Protein AF-A0A2D2LWW5-F1 (afdb_monomer_lite)

Structure (mmCIF, N/CA/C/O backbone):
data_AF-A0A2D2LWW5-F1
#
_entry.id   AF-A0A2D2LWW5-F1
#
loop_
_atom_site.group_PDB
_atom_site.id
_atom_site.type_symbol
_atom_site.label_atom_id
_atom_site.label_alt_id
_atom_site.label_comp_id
_atom_site.label_asym_id
_atom_site.label_entity_id
_atom_site.label_seq_id
_atom_site.pdbx_PDB_ins_code
_atom_site.Cartn_x
_atom_site.Cartn_y
_atom_site.Cartn_z
_atom_site.occupancy
_atom_site.B_iso_or_equiv
_atom_site.auth_seq_id
_atom_site.auth_comp_id
_atom_site.auth_asym_id
_atom_site.auth_atom_id
_atom_site.pdbx_PDB_model_num
ATOM 1 N N . MET A 1 1 ? 12.252 -1.410 -26.120 1.00 49.38 1 MET A N 1
ATOM 2 C CA . MET A 1 1 ? 12.248 -1.851 -24.715 1.00 49.38 1 MET A CA 1
ATOM 3 C C . MET A 1 1 ? 11.330 -0.902 -23.974 1.00 49.38 1 MET A C 1
ATOM 5 O O . MET A 1 1 ? 11.489 0.300 -24.154 1.00 49.38 1 MET A O 1
ATOM 9 N N . SER A 1 2 ? 10.302 -1.417 -23.304 1.00 52.16 2 SER A N 1
ATOM 10 C CA . SER A 1 2 ? 9.425 -0.599 -22.458 1.00 52.16 2 SER A CA 1
ATOM 11 C C . SER A 1 2 ? 10.207 -0.203 -21.209 1.00 52.16 2 SER A C 1
ATOM 13 O O . SER A 1 2 ? 10.932 -1.039 -20.675 1.00 52.16 2 SER A O 1
ATOM 15 N N . ASP A 1 3 ? 10.105 1.049 -20.765 1.00 57.31 3 ASP A N 1
ATOM 16 C CA . ASP A 1 3 ? 10.726 1.453 -19.503 1.00 57.31 3 ASP A CA 1
ATOM 17 C C . ASP A 1 3 ? 10.128 0.623 -18.354 1.00 57.31 3 ASP A C 1
ATOM 19 O O . ASP A 1 3 ? 8.898 0.530 -18.260 1.00 57.31 3 ASP A O 1
ATOM 23 N N . PRO A 1 4 ? 10.954 0.018 -17.481 1.00 61.66 4 PRO A N 1
ATOM 24 C CA . PRO A 1 4 ? 10.455 -0.795 -16.384 1.00 61.66 4 PRO A CA 1
ATOM 25 C C . PRO A 1 4 ? 9.572 0.057 -15.473 1.00 61.66 4 PRO A C 1
ATOM 27 O O . PRO A 1 4 ? 10.001 1.085 -14.940 1.00 61.66 4 PRO A O 1
ATOM 30 N N . SER A 1 5 ? 8.321 -0.368 -15.287 1.00 78.56 5 SER A N 1
ATOM 31 C CA . SER A 1 5 ? 7.372 0.362 -14.451 1.00 78.56 5 SER A CA 1
ATOM 32 C C . SER A 1 5 ? 7.364 -0.209 -13.035 1.00 78.56 5 SER A C 1
ATOM 34 O O . SER A 1 5 ? 7.048 -1.375 -12.795 1.00 78.56 5 SER A O 1
ATOM 36 N N . MET A 1 6 ? 7.743 0.627 -12.072 1.00 85.75 6 MET A N 1
ATOM 37 C CA . MET A 1 6 ? 7.682 0.303 -10.649 1.00 85.75 6 MET A CA 1
ATOM 38 C C . MET A 1 6 ? 6.319 0.718 -10.091 1.00 85.75 6 MET A C 1
ATOM 40 O O . MET A 1 6 ? 5.863 1.839 -10.314 1.00 85.75 6 MET A O 1
ATOM 44 N N . GLN A 1 7 ? 5.671 -0.175 -9.349 1.00 89.69 7 GLN A N 1
ATOM 45 C CA . GLN A 1 7 ? 4.402 0.089 -8.675 1.00 89.69 7 GLN A CA 1
ATOM 46 C C . GLN A 1 7 ? 4.513 -0.252 -7.192 1.00 89.69 7 GLN A C 1
ATOM 48 O O . GLN A 1 7 ? 5.074 -1.277 -6.807 1.00 89.69 7 GLN A O 1
ATOM 53 N N . PHE A 1 8 ? 3.934 0.605 -6.359 1.00 92.12 8 PHE A N 1
ATOM 54 C CA . PHE A 1 8 ? 3.913 0.450 -4.911 1.00 92.12 8 PHE A CA 1
ATOM 55 C C . PHE A 1 8 ? 2.522 0.032 -4.459 1.00 92.12 8 PHE A C 1
ATOM 57 O O . PHE A 1 8 ? 1.529 0.652 -4.849 1.00 92.12 8 PHE A O 1
ATOM 64 N N . PHE A 1 9 ? 2.455 -0.972 -3.593 1.00 93.38 9 PHE A N 1
ATOM 65 C CA . PHE A 1 9 ? 1.207 -1.461 -3.031 1.00 93.38 9 PHE A CA 1
ATOM 66 C C . PHE A 1 9 ? 1.239 -1.370 -1.509 1.00 93.38 9 PHE A C 1
ATOM 68 O O . PHE A 1 9 ? 2.195 -1.809 -0.869 1.00 93.38 9 PHE A O 1
ATOM 75 N N . ILE A 1 10 ? 0.171 -0.820 -0.931 1.00 95.56 10 ILE A N 1
ATOM 76 C CA . ILE A 1 10 ? -0.084 -0.871 0.512 1.00 95.56 10 ILE A CA 1
ATOM 77 C C . ILE A 1 10 ? -1.436 -1.524 0.726 1.00 95.56 10 ILE A C 1
ATOM 79 O O . ILE A 1 10 ? -2.460 -1.023 0.258 1.00 95.56 10 ILE A O 1
ATOM 83 N N . LYS A 1 11 ? -1.447 -2.614 1.483 1.00 97.25 11 LYS A N 1
ATOM 84 C CA . LYS A 1 11 ? -2.665 -3.229 1.987 1.00 97.25 11 LYS A CA 1
ATOM 85 C C . LYS A 1 11 ? -2.965 -2.666 3.366 1.00 97.25 11 LYS A C 1
ATOM 87 O O . LYS A 1 11 ? -2.150 -2.785 4.281 1.00 97.25 11 LYS A O 1
ATOM 92 N N . CYS A 1 12 ? -4.142 -2.078 3.513 1.00 97.31 12 CYS A N 1
ATOM 93 C CA . CYS A 1 12 ? -4.613 -1.530 4.774 1.00 97.31 12 CYS A CA 1
ATOM 94 C C . CYS A 1 12 ? -5.882 -2.232 5.237 1.00 97.31 12 CYS A C 1
ATOM 96 O O . CYS A 1 12 ? -6.706 -2.635 4.420 1.00 97.31 12 CYS A O 1
ATOM 98 N N . GLN A 1 13 ? -6.069 -2.289 6.550 1.00 97.88 13 GLN A N 1
ATOM 99 C CA . GLN A 1 13 ? -7.338 -2.615 7.177 1.00 97.88 13 GLN A CA 1
ATOM 100 C C . GLN A 1 13 ? -7.946 -1.351 7.789 1.00 97.88 13 GLN A C 1
ATOM 102 O O . GLN A 1 13 ? -7.268 -0.621 8.512 1.00 97.88 13 GLN A O 1
ATOM 107 N N . ASN A 1 14 ? -9.220 -1.091 7.516 1.00 97.38 14 ASN A N 1
ATOM 108 C CA . ASN A 1 14 ? -9.999 -0.099 8.239 1.00 97.38 14 ASN A CA 1
ATOM 109 C C . ASN A 1 14 ? -10.253 -0.608 9.661 1.00 97.38 14 ASN A C 1
ATOM 111 O O . ASN A 1 14 ? -10.836 -1.671 9.849 1.00 97.38 14 ASN A O 1
ATOM 115 N N . ILE A 1 15 ? -9.804 0.142 10.665 1.00 96.19 15 ILE A N 1
ATOM 116 C CA . ILE A 1 15 ? -9.888 -0.278 12.071 1.00 96.19 15 ILE A CA 1
ATOM 117 C C . ILE A 1 15 ? -11.312 -0.205 12.634 1.00 96.19 15 ILE A C 1
ATOM 119 O O . ILE A 1 15 ? -11.588 -0.826 13.653 1.00 96.19 15 ILE A O 1
ATOM 123 N N . GLU A 1 16 ? -12.205 0.557 12.001 1.00 96.94 16 GLU A N 1
ATOM 124 C CA . GLU A 1 16 ? -13.597 0.708 12.433 1.00 96.94 16 GLU A CA 1
ATOM 125 C C . GLU A 1 16 ? -14.495 -0.356 11.795 1.00 96.94 16 GLU A C 1
ATOM 127 O O . GLU A 1 16 ? -15.358 -0.915 12.466 1.00 96.94 16 GLU A O 1
ATOM 132 N N . THR A 1 17 ? -14.286 -0.661 10.510 1.00 97.12 17 THR A N 1
ATOM 133 C CA . THR A 1 17 ? -15.135 -1.607 9.762 1.00 97.12 17 THR A CA 1
ATOM 134 C C . THR A 1 17 ? -14.525 -2.999 9.613 1.00 97.12 17 THR A C 1
ATOM 136 O O . THR A 1 17 ? -15.231 -3.944 9.271 1.00 97.12 17 THR A O 1
ATOM 139 N N . GLY A 1 18 ? -13.217 -3.142 9.831 1.00 95.69 18 GLY A N 1
ATOM 140 C CA . GLY A 1 18 ? -12.463 -4.368 9.571 1.00 95.69 18 GLY A CA 1
ATOM 141 C C . GLY A 1 18 ? -12.185 -4.639 8.087 1.00 95.69 18 GLY A C 1
ATOM 142 O O . GLY A 1 18 ? -11.508 -5.622 7.781 1.00 95.69 18 GLY A O 1
ATOM 143 N N . GLU A 1 19 ? -12.671 -3.792 7.173 1.00 97.62 19 GLU A N 1
ATOM 144 C CA . GLU A 1 19 ? -12.502 -3.948 5.725 1.00 97.62 19 GLU A CA 1
ATOM 145 C C . GLU A 1 19 ? -11.029 -3.858 5.321 1.00 97.62 19 GLU A C 1
ATOM 147 O O . GLU A 1 19 ? -10.294 -3.001 5.808 1.00 97.62 19 GLU A O 1
ATOM 152 N N . VAL A 1 20 ? -10.603 -4.717 4.396 1.00 96.75 20 VAL A N 1
ATOM 153 C CA . VAL A 1 20 ? -9.222 -4.766 3.916 1.00 96.75 20 VAL A CA 1
ATOM 154 C C . VAL A 1 20 ? -9.161 -4.324 2.459 1.00 96.75 20 VAL A C 1
ATOM 156 O O . VAL A 1 20 ? -9.781 -4.938 1.595 1.00 96.75 20 VAL A O 1
ATOM 159 N N . VAL A 1 21 ? -8.369 -3.289 2.183 1.00 95.75 21 VAL A N 1
ATOM 160 C CA . VAL A 1 21 ? -8.239 -2.670 0.859 1.00 95.75 21 VAL A CA 1
ATOM 161 C C . VAL A 1 21 ? -6.768 -2.554 0.481 1.00 95.75 21 VAL A C 1
ATOM 163 O O . VAL A 1 21 ? -5.930 -2.168 1.297 1.00 95.75 21 VAL A O 1
ATOM 166 N N . THR A 1 22 ? -6.458 -2.858 -0.777 1.00 96.25 22 THR A N 1
ATOM 167 C CA . THR A 1 22 ? -5.125 -2.653 -1.350 1.00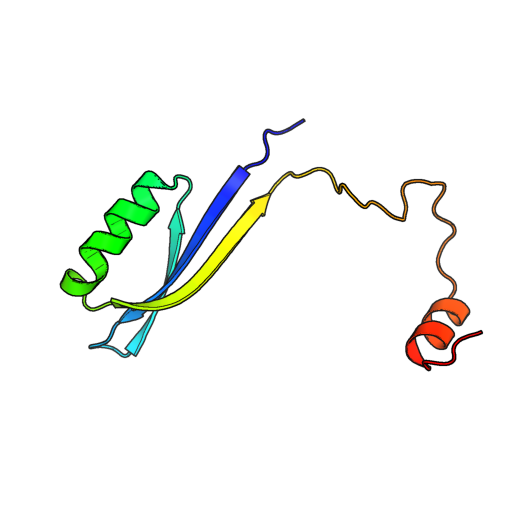 96.25 22 THR A CA 1
ATOM 168 C C . THR A 1 22 ? -5.113 -1.385 -2.195 1.00 96.25 22 THR A C 1
ATOM 170 O O . THR A 1 22 ? -5.863 -1.264 -3.162 1.00 96.25 22 THR A O 1
ATOM 173 N N . TYR A 1 23 ? -4.235 -0.453 -1.845 1.00 95.06 23 TYR A N 1
ATOM 174 C CA . TYR A 1 23 ? -3.975 0.775 -2.587 1.00 95.06 23 TYR A CA 1
ATOM 175 C C . TYR A 1 23 ? -2.747 0.600 -3.472 1.00 95.06 23 TYR A C 1
ATOM 177 O O . TYR A 1 23 ? -1.783 -0.055 -3.076 1.00 95.06 23 TYR A O 1
ATOM 185 N N . ARG A 1 24 ? -2.781 1.211 -4.658 1.00 94.56 24 ARG A N 1
ATOM 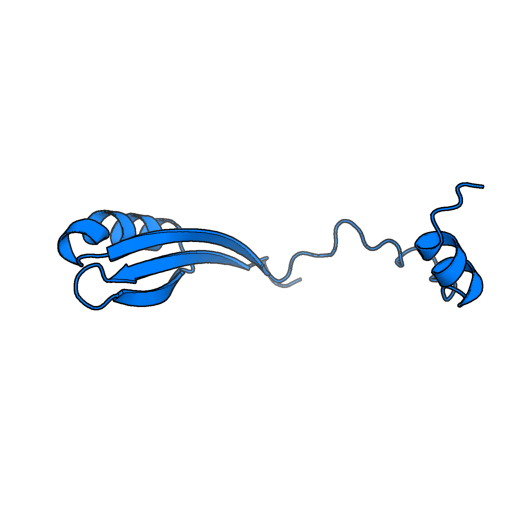186 C CA . ARG A 1 24 ? -1.721 1.142 -5.664 1.00 94.56 24 ARG A CA 1
ATOM 187 C C . ARG A 1 24 ? -1.255 2.542 -6.034 1.00 94.56 24 ARG A C 1
ATOM 189 O O . ARG A 1 24 ? -2.087 3.402 -6.315 1.00 94.56 24 ARG A O 1
ATOM 196 N N . PHE A 1 25 ? 0.056 2.734 -6.109 1.00 93.44 25 PHE A N 1
ATOM 197 C CA . PHE A 1 25 ? 0.682 4.008 -6.452 1.00 93.44 25 PHE A CA 1
ATOM 198 C C . PHE A 1 25 ? 1.746 3.810 -7.531 1.00 93.44 25 PHE A C 1
ATOM 200 O O . PHE A 1 25 ? 2.516 2.852 -7.480 1.00 93.44 25 PHE A O 1
ATOM 207 N N . ALA A 1 26 ? 1.793 4.727 -8.497 1.00 90.69 26 ALA A N 1
ATOM 208 C CA . ALA A 1 26 ? 2.832 4.756 -9.530 1.00 90.69 26 ALA A CA 1
ATOM 209 C C . ALA A 1 26 ? 4.082 5.529 -9.075 1.00 90.69 26 ALA A C 1
ATOM 211 O O . ALA A 1 26 ? 5.183 5.272 -9.553 1.00 90.69 26 ALA A O 1
A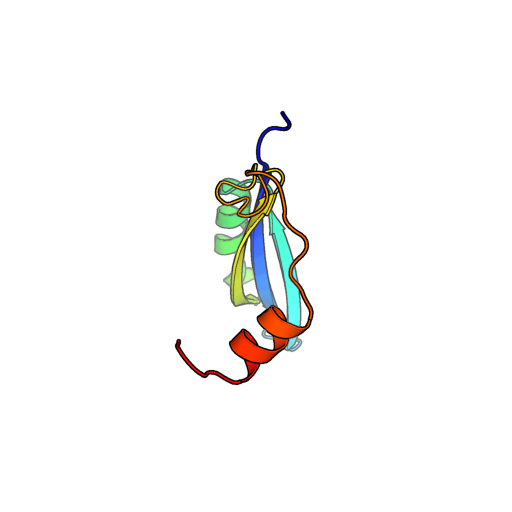TOM 212 N N . HIS A 1 27 ? 3.929 6.465 -8.132 1.00 91.75 27 HIS A N 1
ATOM 213 C CA . HIS A 1 27 ? 5.019 7.304 -7.648 1.00 91.75 27 HIS A CA 1
ATOM 214 C C . HIS A 1 27 ? 5.186 7.191 -6.132 1.00 91.75 27 HIS A C 1
ATOM 216 O O . HIS A 1 27 ? 4.218 7.179 -5.370 1.00 91.75 27 HIS A O 1
ATOM 222 N N . GLN A 1 28 ? 6.442 7.179 -5.680 1.00 90.94 28 GLN A N 1
ATOM 223 C CA . GLN A 1 28 ? 6.786 7.123 -4.257 1.00 90.94 28 GLN A CA 1
ATOM 224 C C . GLN A 1 28 ? 6.262 8.343 -3.477 1.00 90.94 28 GLN A C 1
ATOM 226 O O . GLN A 1 28 ? 5.923 8.227 -2.301 1.00 90.94 28 GLN A O 1
ATOM 231 N N . ALA A 1 29 ? 6.170 9.512 -4.118 1.00 94.81 29 ALA A N 1
ATOM 232 C CA . ALA A 1 29 ? 5.637 10.716 -3.484 1.00 94.81 29 ALA A CA 1
ATOM 233 C C . ALA A 1 29 ? 4.162 10.546 -3.072 1.00 94.81 29 ALA A C 1
ATOM 235 O O . ALA A 1 29 ? 3.791 10.929 -1.961 1.00 94.81 29 ALA A O 1
ATOM 236 N N . ASP A 1 30 ? 3.349 9.902 -3.914 1.00 95.12 30 ASP A N 1
ATOM 237 C CA . ASP A 1 30 ? 1.928 9.656 -3.637 1.00 95.12 30 ASP A CA 1
ATOM 238 C C . ASP A 1 30 ? 1.744 8.640 -2.508 1.00 95.12 30 ASP A C 1
ATOM 240 O O . ASP A 1 30 ? 0.910 8.827 -1.621 1.00 95.12 30 ASP A O 1
ATOM 244 N N . LEU A 1 31 ? 2.578 7.596 -2.501 1.00 94.81 31 LEU A N 1
ATOM 245 C CA . LEU A 1 31 ? 2.647 6.607 -1.427 1.00 94.81 31 LEU A CA 1
ATOM 246 C C . LEU A 1 31 ? 2.929 7.274 -0.072 1.00 94.81 31 LEU A C 1
ATOM 248 O O . LEU A 1 31 ? 2.262 6.988 0.928 1.00 94.81 31 LEU A O 1
ATOM 252 N N . LEU A 1 32 ? 3.919 8.170 -0.037 1.00 94.81 32 LEU A N 1
ATOM 253 C CA . LEU A 1 32 ? 4.315 8.884 1.173 1.00 94.81 32 LEU A CA 1
ATOM 254 C C . LEU A 1 32 ? 3.204 9.831 1.637 1.00 94.81 32 LEU A C 1
ATOM 256 O O . LEU A 1 32 ? 2.824 9.808 2.809 1.00 94.81 32 LEU A O 1
ATOM 260 N N . ALA A 1 33 ? 2.640 10.615 0.716 1.00 96.75 33 ALA A N 1
ATOM 261 C CA . ALA A 1 33 ? 1.530 11.514 1.008 1.00 96.75 33 ALA A CA 1
ATOM 262 C C . ALA A 1 33 ? 0.315 10.752 1.562 1.00 96.75 33 ALA A C 1
ATOM 264 O O . ALA A 1 33 ? -0.298 11.193 2.536 1.00 96.75 33 ALA A O 1
ATOM 265 N N . PHE A 1 34 ? -0.002 9.583 0.997 1.00 96.00 34 PHE A N 1
ATOM 266 C CA . PHE A 1 34 ? -1.063 8.711 1.495 1.00 96.00 34 PHE A CA 1
ATOM 267 C C . PHE A 1 34 ? -0.758 8.163 2.895 1.00 96.00 34 PHE A C 1
ATOM 269 O O . PHE A 1 34 ? -1.618 8.223 3.776 1.00 96.00 34 PHE A O 1
ATOM 276 N N . SER A 1 35 ? 0.470 7.688 3.121 1.00 92.38 35 SER A N 1
ATOM 277 C CA . SER A 1 35 ? 0.901 7.100 4.397 1.00 92.38 35 SER A CA 1
ATOM 278 C C . SER A 1 35 ? 0.787 8.091 5.561 1.00 92.38 35 SER A C 1
ATOM 280 O O . SER A 1 35 ? 0.360 7.728 6.656 1.00 92.38 35 SER A O 1
ATOM 282 N N . LEU A 1 36 ? 1.055 9.378 5.310 1.00 96.00 36 LEU A N 1
ATOM 283 C CA . LEU A 1 36 ? 0.875 10.454 6.293 1.00 96.00 36 LEU A CA 1
ATOM 284 C C . LEU A 1 36 ? -0.596 10.682 6.695 1.00 96.00 36 LEU A C 1
ATOM 286 O O . LEU A 1 36 ? -0.865 11.267 7.744 1.00 96.00 36 LEU A O 1
ATOM 290 N N . GLN A 1 37 ? -1.560 10.226 5.890 1.00 96.31 37 GLN A N 1
ATOM 291 C CA . GLN A 1 37 ? -2.995 10.373 6.160 1.00 96.31 37 GLN A CA 1
ATOM 292 C C . GLN A 1 37 ? -3.631 9.121 6.791 1.00 96.31 37 GLN A C 1
ATOM 294 O O . GLN A 1 37 ? -4.819 9.160 7.116 1.00 96.31 37 GLN A O 1
ATOM 299 N N . LEU A 1 38 ? -2.888 8.026 7.000 1.00 94.69 38 LEU A N 1
ATOM 300 C CA . LEU A 1 38 ? -3.437 6.744 7.477 1.00 94.69 38 LEU A CA 1
ATOM 301 C C . LEU A 1 38 ? -4.185 6.861 8.807 1.00 94.69 38 LEU A C 1
ATOM 303 O O . LEU A 1 38 ? -5.317 6.393 8.920 1.00 94.69 38 LEU A O 1
ATOM 307 N N . GLY A 1 39 ? -3.603 7.562 9.786 1.00 92.38 39 GLY A N 1
ATOM 308 C CA . GLY A 1 39 ? -4.231 7.763 11.095 1.00 92.38 39 GLY A CA 1
ATOM 309 C C . GLY A 1 39 ? -5.550 8.539 11.011 1.00 92.38 39 GLY A C 1
ATOM 310 O O . GLY A 1 39 ? -6.520 8.192 11.684 1.00 92.38 39 GLY A O 1
ATOM 311 N N . ARG A 1 40 ? -5.627 9.543 10.125 1.00 95.94 40 ARG A N 1
ATOM 312 C CA . ARG A 1 40 ? -6.873 10.287 9.862 1.00 95.94 40 ARG A CA 1
ATOM 313 C C . ARG A 1 40 ? -7.908 9.428 9.139 1.00 95.94 40 ARG A C 1
ATOM 315 O O . ARG A 1 40 ? -9.094 9.572 9.401 1.00 95.94 40 ARG A O 1
ATOM 322 N N . LYS A 1 41 ? -7.457 8.532 8.259 1.00 94.88 41 LYS A N 1
ATOM 323 C CA . LYS A 1 41 ? -8.294 7.584 7.510 1.00 94.88 41 LYS A CA 1
ATOM 324 C C . LYS A 1 41 ? -8.676 6.333 8.304 1.00 94.88 41 LYS A C 1
ATOM 326 O O . LYS A 1 41 ? -9.379 5.497 7.752 1.00 94.88 41 LYS A O 1
ATOM 331 N N . LYS A 1 42 ? -8.229 6.199 9.561 1.00 97.12 42 LYS A N 1
ATOM 332 C CA . LYS A 1 42 ? -8.514 5.029 10.409 1.00 97.12 42 LYS A CA 1
ATOM 333 C C . LYS A 1 42 ? -8.034 3.720 9.761 1.00 97.12 42 LYS A C 1
ATOM 335 O O . LYS A 1 42 ? -8.685 2.687 9.854 1.00 97.12 42 LYS A O 1
ATOM 340 N N . LEU A 1 43 ? -6.885 3.772 9.087 1.00 97.75 43 LEU A N 1
ATOM 341 C CA . LEU A 1 43 ? -6.291 2.634 8.388 1.00 97.75 43 LEU A CA 1
ATOM 342 C C . LEU A 1 43 ? -5.042 2.136 9.124 1.00 97.75 43 LEU A C 1
ATOM 344 O O . LEU A 1 43 ? -4.158 2.930 9.445 1.00 97.75 43 LEU A O 1
ATOM 348 N N . ALA A 1 44 ? -4.948 0.825 9.331 1.00 96.81 44 ALA A N 1
ATOM 349 C CA . ALA A 1 44 ? -3.741 0.134 9.778 1.00 96.81 44 ALA A CA 1
ATOM 350 C C . ALA A 1 44 ? -3.078 -0.575 8.590 1.00 96.81 44 ALA A C 1
ATOM 352 O O . ALA A 1 44 ? -3.766 -1.235 7.813 1.00 96.81 44 ALA A O 1
ATOM 353 N N . ILE A 1 45 ? -1.758 -0.448 8.439 1.00 96.25 45 ILE A N 1
ATOM 354 C CA . ILE A 1 45 ? -1.011 -1.171 7.398 1.00 96.25 45 ILE A CA 1
ATOM 355 C C . ILE A 1 45 ? -0.909 -2.643 7.798 1.00 96.25 45 ILE A C 1
ATOM 357 O O . ILE A 1 45 ? -0.524 -2.955 8.923 1.00 96.25 45 ILE A O 1
ATOM 361 N N . VAL A 1 46 ? -1.230 -3.527 6.858 1.00 96.38 46 VAL A N 1
ATOM 362 C CA . VAL A 1 46 ? -1.167 -4.984 7.024 1.00 96.38 46 VAL A CA 1
ATOM 363 C C . VAL A 1 46 ? -0.035 -5.586 6.195 1.00 96.38 46 VAL A C 1
ATOM 365 O O . VAL A 1 46 ? 0.625 -6.510 6.654 1.00 96.38 46 VAL A O 1
ATOM 368 N N . ASP A 1 47 ? 0.189 -5.076 4.982 1.00 94.81 47 ASP A N 1
ATOM 369 C CA . ASP A 1 47 ? 1.226 -5.564 4.068 1.00 94.81 47 ASP A CA 1
ATOM 370 C C . ASP A 1 47 ? 1.695 -4.452 3.119 1.00 94.81 47 ASP A C 1
ATOM 372 O O . ASP A 1 47 ? 0.923 -3.548 2.775 1.00 94.81 47 ASP A O 1
ATOM 376 N N . THR A 1 48 ? 2.953 -4.529 2.682 1.00 92.06 48 THR A N 1
ATOM 377 C CA . THR A 1 48 ? 3.545 -3.610 1.702 1.00 92.06 48 THR A CA 1
ATOM 378 C C . THR A 1 48 ? 4.453 -4.368 0.744 1.00 92.06 48 THR A C 1
ATOM 380 O O . THR A 1 48 ? 5.360 -5.067 1.194 1.00 92.06 48 THR A O 1
ATOM 383 N N . HIS A 1 49 ? 4.285 -4.169 -0.563 1.00 90.12 49 HIS A N 1
ATOM 384 C CA . HIS A 1 49 ? 5.187 -4.731 -1.568 1.00 90.12 49 HIS A CA 1
ATOM 385 C C . HIS A 1 49 ? 5.395 -3.779 -2.749 1.00 90.12 49 HIS A C 1
ATOM 387 O O . HIS A 1 49 ? 4.572 -2.905 -3.037 1.00 90.12 49 HIS A O 1
ATOM 393 N N . ILE A 1 50 ? 6.526 -3.958 -3.428 1.00 88.12 50 ILE A N 1
ATOM 394 C CA . ILE A 1 50 ? 6.889 -3.237 -4.646 1.00 88.12 50 ILE A CA 1
ATOM 395 C C . ILE A 1 50 ? 6.896 -4.256 -5.774 1.00 88.12 50 ILE A C 1
ATOM 397 O O . ILE A 1 50 ? 7.565 -5.285 -5.675 1.00 88.12 50 ILE A O 1
ATOM 401 N N . ALA A 1 51 ? 6.142 -3.975 -6.829 1.00 85.25 51 ALA A N 1
ATOM 402 C CA . ALA A 1 51 ? 6.169 -4.765 -8.044 1.00 85.25 51 ALA A CA 1
ATOM 403 C C . ALA A 1 51 ? 6.939 -4.003 -9.115 1.00 85.25 51 ALA A C 1
ATOM 405 O O . ALA A 1 51 ? 6.755 -2.797 -9.293 1.00 85.25 51 ALA A O 1
ATOM 406 N N . PHE A 1 52 ? 7.774 -4.729 -9.842 1.00 83.12 52 PHE A N 1
ATOM 407 C CA . PHE A 1 52 ? 8.435 -4.217 -11.023 1.00 83.12 52 PHE A CA 1
ATOM 408 C C . PHE A 1 52 ? 7.882 -4.957 -12.235 1.00 83.12 52 PHE A C 1
ATOM 410 O O . PHE A 1 52 ? 7.889 -6.188 -12.269 1.00 83.12 52 PHE A O 1
ATOM 417 N N . TYR A 1 53 ? 7.391 -4.206 -13.210 1.00 78.19 53 TYR A N 1
ATOM 418 C CA . TYR A 1 53 ? 6.881 -4.730 -14.469 1.00 78.19 53 TYR A CA 1
ATOM 419 C C . TYR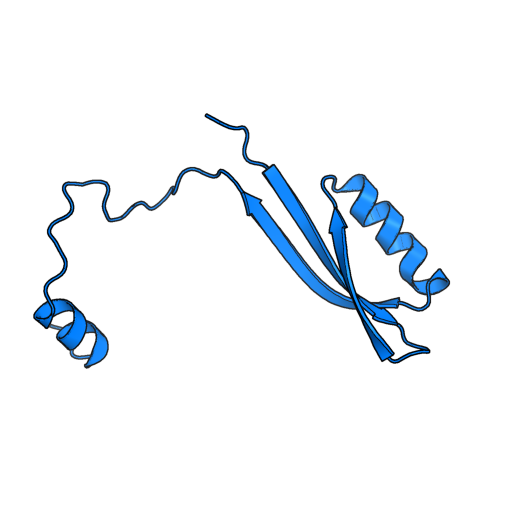 A 1 53 ? 7.840 -4.382 -15.600 1.00 78.19 53 TYR A C 1
ATOM 421 O O . TYR A 1 53 ? 8.618 -3.434 -15.490 1.00 78.19 53 TYR A O 1
ATOM 429 N N . ASP A 1 54 ? 7.770 -5.157 -16.681 1.00 69.94 54 ASP A N 1
ATOM 430 C CA . ASP A 1 54 ? 8.572 -4.954 -17.891 1.00 69.94 54 ASP A CA 1
ATOM 431 C C . ASP A 1 54 ? 10.092 -4.949 -17.642 1.00 69.94 54 ASP A C 1
ATOM 433 O O . ASP A 1 54 ? 10.855 -4.375 -18.415 1.00 69.94 54 ASP A O 1
ATOM 437 N N . ILE A 1 55 ? 10.553 -5.612 -16.572 1.00 65.56 55 ILE A N 1
ATOM 438 C CA . ILE A 1 55 ? 11.973 -5.934 -16.426 1.00 65.56 55 ILE A CA 1
ATOM 439 C C . ILE A 1 55 ? 12.277 -7.110 -17.356 1.00 65.56 55 ILE A C 1
ATOM 441 O O . ILE A 1 55 ? 11.608 -8.145 -17.293 1.00 65.56 55 ILE A O 1
ATOM 445 N N . GLU A 1 56 ? 13.310 -6.972 -18.187 1.00 63.75 56 GLU A N 1
ATOM 446 C CA . GLU A 1 56 ? 13.920 -8.125 -18.845 1.00 63.75 56 GLU A CA 1
ATOM 447 C C . GLU A 1 56 ? 14.306 -9.175 -17.790 1.00 63.75 56 GLU A C 1
ATOM 449 O O . GLU A 1 56 ? 14.876 -8.818 -16.752 1.00 63.75 56 GLU A O 1
ATOM 454 N N . PRO A 1 57 ? 14.011 -10.468 -17.995 1.00 61.28 57 PRO A N 1
ATOM 455 C CA . PRO A 1 57 ? 14.455 -11.497 -17.071 1.00 61.28 57 PRO A CA 1
ATOM 456 C C . PRO A 1 57 ? 15.990 -11.496 -17.017 1.00 61.28 57 PRO A C 1
ATOM 458 O O . PRO A 1 57 ? 16.650 -12.064 -17.877 1.00 61.28 57 PRO A O 1
ATOM 461 N N . VAL A 1 58 ? 16.575 -10.885 -15.981 1.00 56.78 58 VAL A N 1
ATOM 462 C CA . VAL A 1 58 ? 18.035 -10.908 -15.737 1.00 56.78 58 VAL A CA 1
ATOM 463 C C . VAL A 1 58 ? 18.535 -12.354 -15.573 1.00 56.78 58 VAL A C 1
ATOM 465 O O . VAL A 1 58 ? 19.702 -12.656 -15.801 1.00 56.78 58 VAL A O 1
ATOM 468 N N . PHE A 1 59 ? 17.619 -13.265 -15.232 1.00 51.66 59 PHE A N 1
ATOM 469 C CA . PHE A 1 59 ? 17.803 -14.706 -15.265 1.00 51.66 59 PHE A CA 1
ATOM 470 C C . PHE A 1 59 ? 16.734 -15.337 -16.156 1.00 51.66 59 PHE A C 1
ATOM 472 O O . PHE A 1 59 ? 15.681 -15.757 -15.679 1.00 51.66 59 PHE A O 1
ATOM 479 N N . ASN A 1 60 ? 17.010 -15.425 -17.454 1.00 50.72 60 ASN A N 1
ATOM 480 C CA . ASN A 1 60 ? 16.357 -16.399 -18.313 1.00 50.72 60 ASN A CA 1
ATOM 481 C C . ASN A 1 60 ? 17.249 -17.656 -18.383 1.00 50.72 60 ASN A C 1
ATOM 483 O O . ASN A 1 60 ? 18.128 -17.728 -19.243 1.00 50.72 60 ASN A O 1
ATOM 487 N N . PRO A 1 61 ? 17.070 -18.669 -17.509 1.00 53.53 61 PRO A N 1
ATOM 488 C CA . PRO A 1 61 ? 17.854 -19.906 -17.584 1.00 53.53 61 PRO A CA 1
ATOM 489 C C . PRO A 1 61 ? 17.601 -20.698 -18.882 1.00 53.53 61 PRO A C 1
ATOM 491 O O . PRO A 1 61 ? 18.250 -21.713 -19.112 1.00 53.53 61 PRO A O 1
ATOM 494 N N . PHE A 1 62 ? 16.677 -20.241 -19.734 1.00 55.28 62 PHE A N 1
ATOM 495 C CA . PHE A 1 62 ? 16.312 -20.861 -21.005 1.00 55.28 62 PHE A CA 1
ATOM 496 C C . PHE A 1 62 ? 16.884 -20.133 -22.231 1.00 55.28 62 PHE A C 1
ATOM 498 O O . PHE A 1 62 ? 16.638 -20.563 -23.356 1.00 55.28 62 PHE A O 1
ATOM 505 N N . GLU A 1 63 ? 17.650 -19.052 -22.046 1.00 50.94 63 GLU A N 1
ATOM 506 C CA . GLU A 1 63 ? 18.175 -18.244 -23.160 1.00 50.94 63 GLU A CA 1
ATOM 507 C C . GLU A 1 63 ? 19.420 -18.839 -23.838 1.00 50.94 63 GLU A C 1
ATOM 509 O O . GLU A 1 63 ? 19.832 -18.394 -24.907 1.00 50.94 63 GLU A O 1
ATOM 514 N N . GLY A 1 64 ? 19.984 -19.907 -23.271 1.00 55.00 64 GLY A N 1
ATOM 515 C CA . GLY A 1 64 ? 20.968 -20.759 -23.931 1.00 55.00 64 GLY A CA 1
ATOM 516 C C . GLY A 1 64 ? 20.310 -22.046 -24.410 1.00 55.00 64 GLY A C 1
ATOM 517 O O . GLY A 1 64 ? 20.294 -23.011 -23.660 1.00 55.00 64 GLY A O 1
ATOM 518 N N . GLY A 1 65 ? 19.755 -22.053 -25.629 1.00 53.12 65 GLY A N 1
ATOM 519 C CA . GLY A 1 65 ? 19.260 -23.258 -26.309 1.00 53.12 65 GLY A CA 1
ATOM 520 C C . GLY A 1 65 ? 18.438 -24.179 -25.408 1.00 53.12 65 GLY A C 1
ATOM 521 O O . GLY A 1 65 ? 18.934 -25.219 -24.988 1.00 53.12 65 GLY A O 1
ATOM 522 N N . SER A 1 66 ? 17.195 -23.794 -25.107 1.00 56.28 66 SER A N 1
ATOM 523 C CA . SER A 1 66 ? 16.296 -24.571 -24.252 1.00 56.28 66 SER A CA 1
ATOM 524 C C . SER A 1 66 ? 16.183 -26.022 -24.735 1.00 56.28 66 SER A C 1
ATOM 526 O O . SER A 1 66 ? 15.469 -26.321 -25.698 1.00 56.28 66 SER A O 1
ATOM 528 N N . VAL A 1 67 ? 16.875 -26.936 -24.063 1.00 62.94 67 VAL A N 1
ATOM 529 C CA . VAL A 1 67 ? 16.588 -28.362 -24.177 1.00 62.94 67 VAL A CA 1
ATOM 530 C C . VAL A 1 67 ? 15.318 -28.587 -23.353 1.00 62.94 67 VAL A C 1
ATOM 532 O O . VAL A 1 67 ? 15.265 -28.131 -22.208 1.00 62.94 67 VAL A O 1
ATOM 535 N N . PRO A 1 68 ? 14.253 -29.186 -23.911 1.00 64.31 68 PRO A N 1
ATOM 536 C CA . PRO A 1 68 ? 13.037 -29.420 -23.148 1.00 64.31 68 PRO A CA 1
ATOM 537 C C . PRO A 1 68 ? 13.360 -30.295 -21.937 1.00 64.31 68 PRO A C 1
ATOM 539 O O . PRO A 1 68 ? 13.906 -31.387 -22.093 1.00 64.31 68 PRO A O 1
ATOM 542 N N . ILE A 1 69 ? 13.014 -29.804 -20.746 1.00 63.53 69 ILE A N 1
ATOM 543 C CA . ILE A 1 69 ? 13.163 -30.551 -19.496 1.00 63.53 69 ILE A CA 1
ATOM 544 C C . ILE A 1 69 ? 12.324 -31.825 -19.622 1.00 63.53 69 ILE A C 1
ATOM 546 O O . ILE A 1 69 ? 11.108 -31.773 -19.831 1.00 63.53 69 ILE A O 1
ATOM 550 N N . SER A 1 70 ? 12.974 -32.977 -19.524 1.00 69.19 70 SER A N 1
ATOM 551 C CA . SER A 1 70 ? 12.317 -34.273 -19.586 1.00 69.19 70 SER A CA 1
ATOM 552 C C . SER A 1 70 ? 11.548 -34.556 -18.294 1.00 69.19 70 SER A C 1
ATOM 554 O O . SER A 1 70 ? 11.918 -34.121 -17.201 1.00 69.19 70 SER A O 1
ATOM 556 N N . ALA A 1 71 ? 10.489 -35.363 -18.387 1.00 70.12 71 ALA A N 1
ATOM 557 C CA . ALA A 1 71 ? 9.736 -35.800 -17.209 1.00 70.12 71 ALA A CA 1
ATOM 558 C C . ALA A 1 71 ? 10.622 -36.516 -16.164 1.00 70.12 71 ALA A C 1
ATOM 560 O O . ALA A 1 71 ? 10.325 -36.481 -14.973 1.00 70.12 71 ALA A O 1
ATOM 561 N N . ALA A 1 72 ? 11.727 -37.135 -16.593 1.00 70.88 72 ALA A N 1
ATOM 562 C CA . ALA A 1 72 ? 12.685 -37.787 -15.706 1.00 70.88 72 ALA A CA 1
ATOM 563 C C . ALA A 1 72 ? 13.466 -36.780 -14.842 1.00 70.88 72 ALA A C 1
ATOM 565 O O . ALA A 1 72 ? 13.666 -37.021 -13.651 1.00 70.88 72 ALA A O 1
ATOM 566 N N . GLU A 1 73 ? 13.854 -35.637 -15.410 1.00 66.62 73 GLU A N 1
ATOM 567 C CA . GLU A 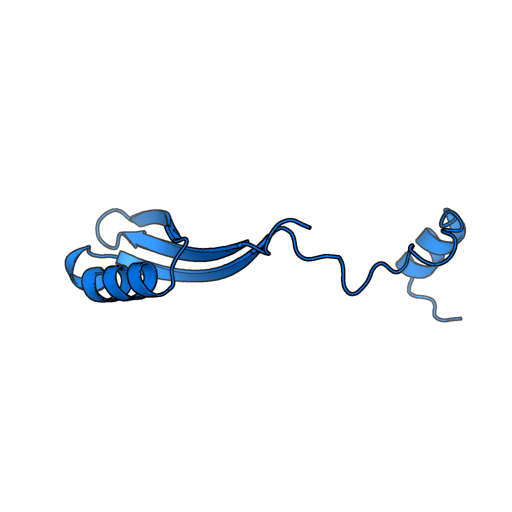1 73 ? 14.548 -34.564 -14.686 1.00 66.62 73 GLU A CA 1
ATOM 568 C C . GLU A 1 73 ? 13.620 -33.895 -13.668 1.00 66.62 73 GLU A C 1
ATOM 570 O O . GLU A 1 73 ? 14.025 -33.659 -12.530 1.00 66.62 73 GLU A O 1
ATOM 575 N N . ILE A 1 74 ? 12.349 -33.689 -14.033 1.00 69.75 74 ILE A N 1
ATOM 576 C CA . ILE A 1 74 ? 11.319 -33.182 -13.113 1.00 69.75 74 ILE A CA 1
ATOM 577 C C . ILE A 1 74 ? 11.144 -34.136 -11.927 1.00 69.75 74 ILE A C 1
ATOM 579 O O . ILE A 1 74 ? 11.175 -33.708 -10.775 1.00 69.75 74 ILE A O 1
ATOM 583 N N . ASN A 1 75 ? 11.000 -35.435 -12.198 1.00 71.50 75 ASN A N 1
ATOM 584 C CA . ASN A 1 75 ? 10.806 -36.427 -11.145 1.00 71.50 75 ASN A CA 1
ATOM 585 C C . ASN A 1 75 ? 12.031 -36.540 -10.233 1.00 71.50 75 ASN A C 1
ATOM 587 O O . ASN A 1 75 ? 11.869 -36.631 -9.025 1.00 71.50 75 ASN A O 1
ATOM 591 N N . THR A 1 76 ? 13.244 -36.462 -10.779 1.00 67.62 76 THR A N 1
ATOM 592 C CA . THR A 1 76 ? 14.481 -36.509 -9.981 1.00 67.62 76 THR A CA 1
ATOM 593 C C . THR A 1 76 ? 14.607 -35.296 -9.058 1.00 67.62 76 THR A C 1
ATOM 595 O O . THR A 1 76 ? 14.939 -35.445 -7.884 1.00 67.62 76 THR A O 1
ATOM 598 N N . ALA A 1 77 ? 14.288 -34.100 -9.562 1.00 65.44 77 ALA A N 1
ATOM 599 C CA . ALA A 1 77 ? 14.315 -32.874 -8.768 1.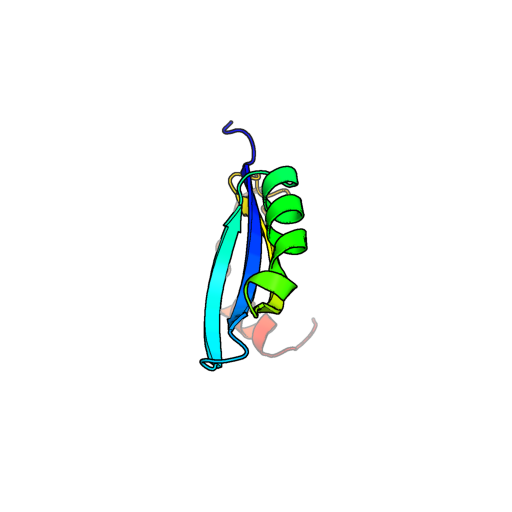00 65.44 77 ALA A CA 1
ATOM 600 C C . ALA A 1 77 ? 13.265 -32.884 -7.642 1.00 65.44 77 ALA A C 1
ATOM 602 O O . ALA A 1 77 ? 13.539 -32.413 -6.538 1.00 65.44 77 ALA A O 1
ATOM 603 N N . LEU A 1 78 ? 12.080 -33.445 -7.904 1.00 67.94 78 LEU A N 1
ATOM 604 C CA . LEU A 1 78 ? 11.006 -33.576 -6.913 1.00 67.94 78 LEU A CA 1
ATOM 605 C C . LEU A 1 78 ? 11.274 -34.677 -5.878 1.00 67.94 78 LEU A C 1
ATOM 607 O O . LEU A 1 78 ? 10.834 -34.551 -4.739 1.00 67.94 78 LEU A O 1
ATOM 611 N N . ASP A 1 79 ? 12.006 -35.728 -6.252 1.00 67.44 79 ASP A N 1
ATOM 612 C CA . ASP A 1 79 ? 12.347 -36.851 -5.367 1.00 67.44 79 ASP A CA 1
ATOM 613 C C . ASP A 1 79 ? 13.524 -36.525 -4.420 1.00 67.44 79 ASP A C 1
ATOM 615 O O . ASP A 1 79 ? 13.920 -37.347 -3.595 1.00 67.44 79 ASP A O 1
ATOM 619 N N . GLY A 1 80 ? 14.104 -35.317 -4.519 1.00 54.41 80 GLY A N 1
ATOM 620 C CA . GLY A 1 80 ? 15.105 -34.789 -3.580 1.00 54.41 80 GLY A CA 1
ATOM 621 C C . GLY A 1 80 ? 16.423 -35.570 -3.532 1.00 54.41 80 GLY A C 1
ATOM 622 O O . GLY A 1 80 ? 17.252 -35.342 -2.648 1.00 54.41 80 GLY A O 1
ATOM 623 N N . ARG A 1 81 ? 16.635 -36.499 -4.467 1.00 57.09 81 ARG A N 1
ATOM 624 C CA . ARG A 1 81 ? 17.867 -37.275 -4.578 1.00 57.09 81 ARG A CA 1
ATOM 625 C C . ARG A 1 81 ? 18.892 -36.451 -5.342 1.00 57.09 81 ARG A C 1
ATOM 627 O O . ARG A 1 81 ? 18.804 -36.297 -6.556 1.00 57.09 81 ARG A O 1
ATOM 634 N N . LEU A 1 82 ? 19.852 -35.903 -4.602 1.00 52.34 82 LEU A N 1
ATOM 635 C CA . LEU A 1 82 ? 21.076 -35.350 -5.172 1.00 52.34 82 LEU A CA 1
ATOM 636 C C . LEU A 1 82 ? 21.824 -36.475 -5.903 1.00 52.34 82 LEU A C 1
ATOM 638 O O . LEU A 1 82 ? 21.947 -37.576 -5.360 1.00 52.34 82 LEU A O 1
ATOM 642 N N . LEU A 1 83 ? 22.267 -36.190 -7.130 1.00 54.19 83 LEU A N 1
ATOM 643 C CA . LEU A 1 83 ? 23.242 -37.010 -7.855 1.00 54.19 83 LEU A CA 1
ATOM 644 C C . LEU A 1 83 ? 24.545 -37.136 -7.056 1.00 54.19 83 LEU A C 1
ATOM 646 O O . LEU A 1 83 ? 24.964 -36.115 -6.461 1.00 54.19 83 LEU A O 1
#

Secondary structure (DSSP, 8-state):
-PPPEEEEEEEEEETTT--EEEEEESSHHHHHHHHTTTTTTTEEEEEEEEEEES---S--TTTTT-PPPPHHHHHHHHTT---

Foldseek 3Di:
DDDKFKKKWWWKAQQVPRDIDIDIDRDPVVVVVVVVCCVVRSIDTDDIDMDIPPDDPPDPVCPPPRDDDDPVNVVCVVVVDDD

pLDDT: mean 80.05, std 17.19, range [49.38, 97.88]

Organism: Faucicola osloensis (NCBI:txid34062)

Radius of gyration: 21.08 Å; chains: 1; bounding box: 38×49×39 Å

Sequence (83 aa):
MSDPSMQFFIKCQNIETGEVVTYRFAHQADLLAFSLQLGRKKLAIVDTHIAFYDIEPVFNPFEGGSVPISAAEINTALDGRLL